Protein AF-A0A5N8Z645-F1 (afdb_monomer_lite)

pLDDT: mean 78.57, std 13.21, range [49.0, 94.81]

Foldseek 3Di:
DDDDDDDDDDDDDDDDPDPDDDPDDPPPPPDPQQDAPCVVVVPPADALVPLVVLVVQADLQRHGHDCVVRSHDPVVSVRSVVSSVVNVVVVVGDPGNVVCVVVVPDD

Sequence (107 aa):
MTTSFSPRPPSTQGNTGGRGPVRRGRRHFPQRRRVCSLCVDKVKTVDYKNIPLLRRYISERAKIDSRRRRGTCAKHQRMVSSAIKRARHLALLPFTGDHVRETGWRP

Radius of gyration: 25.15 Å; chains: 1; bounding box: 80×42×51 Å

Structure (mmCIF, N/CA/C/O backbone):
data_AF-A0A5N8Z645-F1
#
_entry.id   AF-A0A5N8Z645-F1
#
loop_
_atom_site.group_PDB
_atom_site.id
_atom_site.type_symbol
_atom_site.label_atom_id
_atom_site.label_alt_id
_atom_site.label_comp_id
_atom_site.label_asym_id
_atom_site.label_entity_id
_atom_site.label_seq_id
_atom_site.pdbx_PDB_ins_code
_atom_site.Cartn_x
_atom_site.Cartn_y
_atom_site.Cartn_z
_atom_site.occupancy
_atom_site.B_iso_or_equiv
_atom_site.auth_seq_id
_atom_site.auth_comp_id
_atom_site.auth_asym_id
_atom_site.auth_atom_id
_atom_site.pdbx_PDB_model_num
ATOM 1 N N . MET A 1 1 ? 61.816 4.559 21.666 1.00 49.03 1 MET A N 1
ATOM 2 C CA . MET A 1 1 ? 60.961 5.691 21.252 1.00 49.03 1 MET A CA 1
ATOM 3 C C . MET A 1 1 ? 59.539 5.367 21.683 1.00 49.03 1 MET A C 1
ATOM 5 O O . MET A 1 1 ? 58.863 4.583 21.034 1.00 49.03 1 MET A O 1
ATOM 9 N N . THR A 1 2 ? 59.166 5.827 22.873 1.00 55.78 2 THR A N 1
ATOM 10 C CA . THR A 1 2 ? 57.918 5.507 23.575 1.00 55.78 2 THR A CA 1
ATOM 11 C C . THR A 1 2 ? 56.782 6.363 23.021 1.00 55.78 2 THR A C 1
ATOM 13 O O . THR A 1 2 ? 56.780 7.581 23.171 1.00 55.78 2 THR A O 1
ATOM 16 N N . THR A 1 3 ? 55.823 5.740 22.340 1.00 63.31 3 THR A N 1
ATOM 17 C CA . THR A 1 3 ? 54.630 6.424 21.832 1.00 63.31 3 THR A CA 1
ATOM 18 C C . THR A 1 3 ? 53.706 6.767 22.997 1.00 63.31 3 THR A C 1
ATOM 20 O O . THR A 1 3 ? 53.099 5.886 23.607 1.00 63.31 3 THR A O 1
ATOM 23 N N . SER A 1 4 ? 53.630 8.053 23.319 1.00 62.72 4 SER A N 1
ATOM 24 C CA . SER A 1 4 ? 52.727 8.649 24.297 1.00 62.72 4 SER A CA 1
ATOM 25 C C . SER A 1 4 ? 51.268 8.486 23.857 1.00 62.72 4 SER A C 1
ATOM 27 O O . SER A 1 4 ? 50.798 9.130 22.923 1.00 62.72 4 SER A O 1
ATOM 29 N N . PHE A 1 5 ? 50.534 7.610 24.540 1.00 63.44 5 PHE A N 1
ATOM 30 C CA . PHE A 1 5 ? 49.098 7.426 24.344 1.00 63.44 5 PHE A CA 1
ATOM 31 C C . PHE A 1 5 ? 48.344 8.369 25.294 1.00 63.44 5 PHE A C 1
ATOM 33 O O . PHE A 1 5 ? 48.165 8.068 26.473 1.00 63.44 5 PHE A O 1
ATOM 40 N N . SER A 1 6 ? 47.953 9.550 24.812 1.00 65.94 6 SER A N 1
ATOM 41 C CA . SER A 1 6 ? 47.137 10.493 25.589 1.00 65.94 6 SER A CA 1
ATOM 42 C C . SER A 1 6 ? 45.668 10.040 25.627 1.00 65.94 6 SER A C 1
ATOM 44 O O . SER A 1 6 ? 45.083 9.804 24.567 1.00 65.94 6 SER A O 1
ATOM 46 N N . PRO A 1 7 ? 45.027 9.939 26.806 1.00 71.25 7 PRO A N 1
ATOM 47 C CA . PRO A 1 7 ? 43.620 9.569 26.893 1.00 71.25 7 PRO A CA 1
ATOM 48 C C . PRO A 1 7 ? 42.710 10.730 26.458 1.00 71.25 7 PRO A C 1
ATOM 50 O O . PRO A 1 7 ? 42.957 11.896 26.766 1.00 71.25 7 PRO A O 1
ATOM 53 N N . ARG A 1 8 ? 41.628 10.403 25.739 1.00 68.00 8 ARG A N 1
ATOM 54 C CA . ARG A 1 8 ? 40.562 11.350 25.374 1.00 68.00 8 ARG A CA 1
ATOM 55 C C . ARG A 1 8 ? 39.731 11.732 26.612 1.00 68.00 8 ARG A C 1
ATOM 57 O O . ARG A 1 8 ? 39.373 10.836 27.376 1.00 68.00 8 ARG A O 1
ATOM 64 N N . PRO A 1 9 ? 39.360 13.013 26.790 1.00 68.38 9 PRO A N 1
ATOM 65 C CA . PRO A 1 9 ? 38.476 13.425 27.876 1.00 68.38 9 PRO A CA 1
ATOM 66 C C . PRO A 1 9 ? 37.025 12.955 27.641 1.00 68.38 9 PRO A C 1
ATOM 68 O O . PRO A 1 9 ? 36.601 12.813 26.487 1.00 68.38 9 PRO A O 1
ATOM 71 N N . PRO A 1 10 ? 36.242 12.729 28.713 1.00 68.31 10 PRO A N 1
ATOM 72 C CA . PRO A 1 10 ? 34.838 12.353 28.606 1.00 68.31 10 PRO A CA 1
ATOM 73 C C . PRO A 1 10 ? 33.991 13.511 28.061 1.00 68.31 10 PRO A C 1
ATOM 75 O O . PRO A 1 10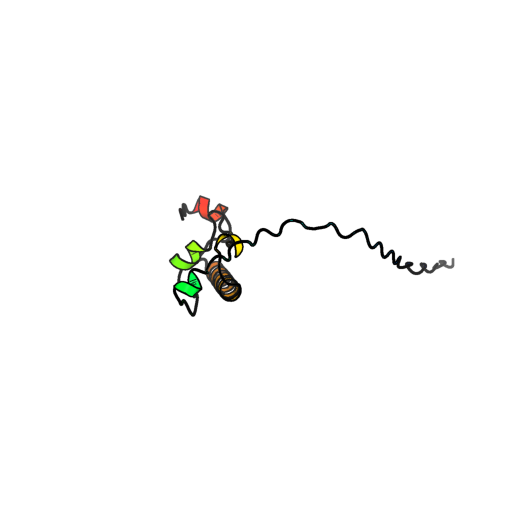 ? 34.159 14.669 28.438 1.00 68.31 10 PRO A O 1
ATOM 78 N N . SER A 1 11 ? 33.052 13.186 27.172 1.00 65.25 11 SER A N 1
ATOM 79 C CA . SER A 1 11 ? 32.096 14.131 26.597 1.00 65.25 11 SER A CA 1
ATOM 80 C C . SER A 1 11 ? 31.109 14.625 27.658 1.00 65.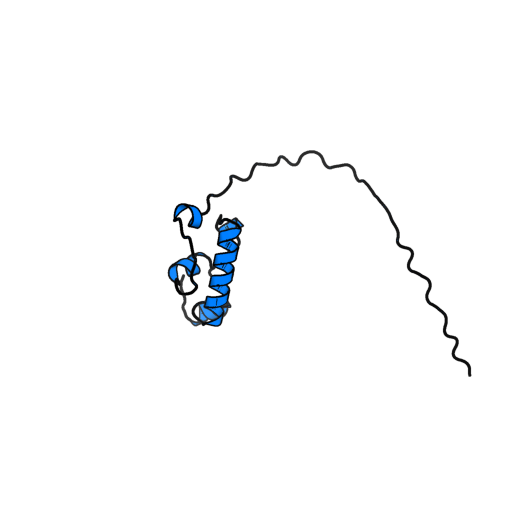25 11 SER A C 1
ATOM 82 O O . SER A 1 11 ? 30.243 13.868 28.108 1.00 65.25 11 SER A O 1
ATOM 84 N N . THR A 1 12 ? 31.214 15.897 28.032 1.00 63.69 12 THR A N 1
ATOM 85 C CA . THR A 1 12 ? 30.264 16.600 28.898 1.00 63.69 12 THR A CA 1
ATOM 86 C C . THR A 1 12 ? 28.885 16.630 28.235 1.00 63.69 12 THR A C 1
ATOM 88 O O . THR A 1 12 ? 28.676 17.309 27.230 1.00 63.69 12 THR A O 1
ATOM 91 N N . GLN A 1 13 ? 27.931 15.873 28.776 1.00 61.81 13 GLN A N 1
ATOM 92 C CA . GLN A 1 13 ? 26.537 15.911 28.335 1.00 61.81 13 GLN A CA 1
ATOM 93 C C . GLN A 1 13 ? 25.888 17.204 28.848 1.00 61.81 13 GLN A C 1
ATOM 95 O O . GLN A 1 13 ? 25.596 17.342 30.034 1.00 61.81 13 GLN A O 1
ATOM 100 N N . GLY A 1 14 ? 25.686 18.170 27.952 1.00 49.00 14 GLY A N 1
ATOM 101 C CA . GLY A 1 14 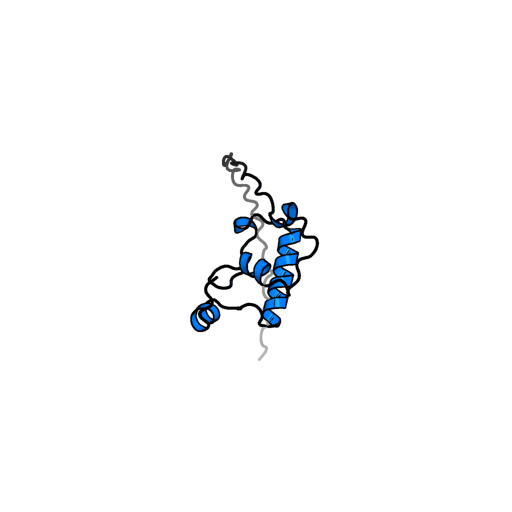? 24.971 19.409 28.245 1.00 49.00 14 GLY A CA 1
ATOM 102 C C . GLY A 1 14 ? 23.462 19.178 28.321 1.00 49.00 14 GLY A C 1
ATOM 103 O O . GLY A 1 14 ? 22.798 19.025 27.298 1.00 49.00 14 GLY A O 1
ATOM 104 N N . ASN A 1 15 ? 22.917 19.180 29.537 1.00 62.34 15 ASN A N 1
ATOM 105 C CA . ASN A 1 15 ? 21.490 19.340 29.803 1.00 62.34 15 ASN A CA 1
ATOM 106 C C . ASN A 1 15 ? 21.140 20.834 29.747 1.00 62.34 15 ASN A C 1
ATOM 108 O O . ASN A 1 15 ? 21.422 21.574 30.687 1.00 62.34 15 ASN A O 1
ATOM 112 N N . THR A 1 16 ? 20.500 21.274 28.665 1.00 55.97 16 THR A N 1
ATOM 113 C CA . THR A 1 16 ? 19.813 22.569 28.615 1.00 55.97 16 THR A CA 1
ATOM 114 C C . THR A 1 16 ? 18.325 22.345 28.380 1.00 55.97 16 THR A C 1
ATOM 116 O O . THR A 1 16 ? 17.796 22.397 27.270 1.00 55.97 16 THR A O 1
ATOM 119 N N . GLY A 1 17 ? 17.625 22.090 29.485 1.00 52.34 17 GLY A N 1
ATOM 120 C CA . GLY A 1 17 ? 16.175 22.194 29.579 1.00 52.34 17 GLY A CA 1
ATOM 121 C C . GLY A 1 17 ? 15.701 23.629 29.332 1.00 52.34 17 GLY A C 1
ATOM 122 O O . GLY A 1 17 ? 15.448 24.378 30.268 1.00 52.34 17 GLY A O 1
ATOM 123 N N . GLY A 1 18 ? 15.537 24.004 28.065 1.00 49.06 18 GLY A N 1
ATOM 124 C CA . GLY A 1 18 ? 14.837 25.219 27.656 1.00 49.06 18 GLY A CA 1
ATOM 125 C C . GLY A 1 18 ? 13.341 24.952 27.496 1.00 49.06 18 GLY A C 1
ATOM 126 O O . GLY A 1 18 ? 12.888 24.555 26.422 1.00 49.06 18 GLY A O 1
ATOM 127 N N . ARG A 1 19 ? 12.547 25.178 28.549 1.00 50.62 19 ARG A N 1
ATOM 128 C CA . ARG A 1 19 ? 11.077 25.234 28.445 1.00 50.62 19 ARG A CA 1
ATOM 129 C C . ARG A 1 19 ? 10.677 26.549 27.770 1.00 50.62 19 ARG A C 1
ATOM 131 O O . ARG A 1 19 ? 10.371 27.530 28.439 1.00 50.62 19 ARG A O 1
ATOM 138 N N . GLY A 1 20 ? 10.708 26.575 26.438 1.00 55.56 20 GLY A N 1
ATOM 139 C CA . GLY A 1 20 ? 10.132 27.672 25.657 1.00 55.56 20 GLY A CA 1
ATOM 140 C C . GLY A 1 20 ? 8.618 27.803 25.905 1.00 55.56 20 GLY A C 1
ATOM 141 O O . GLY A 1 20 ? 7.960 26.803 26.210 1.00 55.56 20 GLY A O 1
ATOM 142 N N . PRO A 1 21 ? 8.036 29.012 25.788 1.00 59.16 21 PRO A N 1
ATOM 143 C CA . PRO A 1 21 ? 6.628 29.241 26.089 1.00 59.16 21 PRO A CA 1
ATOM 144 C C . PRO A 1 21 ? 5.732 28.422 25.154 1.00 59.16 21 PRO A C 1
ATOM 146 O O . PRO A 1 21 ? 5.853 28.460 23.927 1.00 59.16 21 PRO A O 1
ATOM 149 N N . VAL A 1 22 ? 4.815 27.668 25.763 1.00 62.56 22 VAL A N 1
ATOM 150 C CA . VAL A 1 22 ? 3.836 26.812 25.089 1.00 62.56 22 VAL A CA 1
ATOM 151 C C . VAL A 1 22 ? 2.984 27.678 24.161 1.00 62.56 22 VAL A C 1
ATOM 153 O O . VAL A 1 22 ? 2.151 28.467 24.610 1.00 62.56 22 VAL A O 1
ATOM 156 N N . ARG A 1 23 ? 3.203 27.550 22.847 1.00 63.28 23 ARG A N 1
ATOM 157 C CA . ARG A 1 23 ? 2.410 28.245 21.828 1.00 63.28 23 ARG A CA 1
ATOM 158 C C . ARG A 1 23 ? 0.937 27.862 21.981 1.00 63.28 23 ARG A C 1
ATOM 160 O O . ARG A 1 23 ? 0.537 26.734 21.697 1.00 63.28 23 ARG A O 1
ATOM 167 N N . ARG A 1 24 ? 0.144 28.831 22.442 1.00 59.09 24 ARG A N 1
ATOM 168 C CA . ARG A 1 24 ? -1.305 28.736 22.622 1.00 59.09 24 ARG A CA 1
ATOM 169 C C . ARG A 1 24 ? -1.988 28.380 21.299 1.00 59.09 24 ARG A C 1
ATOM 171 O O . ARG A 1 24 ? -1.852 29.085 20.306 1.00 59.09 24 ARG A O 1
ATOM 178 N N . GLY A 1 25 ? -2.752 27.290 21.334 1.00 63.16 25 GLY A N 1
ATOM 179 C CA . GLY A 1 25 ? -4.011 27.145 20.606 1.00 63.16 25 GLY A CA 1
ATOM 180 C C . GLY A 1 25 ? -3.958 27.271 19.087 1.00 63.16 25 GLY A C 1
ATOM 181 O O . GLY A 1 25 ? -4.624 28.130 18.515 1.00 63.16 25 GLY A O 1
ATOM 182 N N . ARG A 1 26 ? -3.289 26.343 18.397 1.00 66.94 26 ARG A N 1
ATOM 183 C CA . ARG A 1 26 ? -3.664 26.077 17.002 1.00 66.94 26 ARG A CA 1
ATOM 184 C C . ARG A 1 26 ? -5.061 25.454 17.045 1.00 66.94 26 ARG A C 1
ATOM 186 O O . ARG A 1 26 ? -5.184 24.339 17.544 1.00 66.94 26 ARG A O 1
ATOM 193 N N . ARG A 1 27 ? -6.098 26.183 16.596 1.00 64.44 27 ARG A N 1
ATOM 194 C CA . ARG A 1 27 ? -7.482 25.680 16.467 1.00 64.44 27 ARG A CA 1
ATOM 195 C C . ARG A 1 27 ? -7.423 24.280 15.859 1.00 64.44 27 ARG A C 1
ATOM 197 O O . ARG A 1 27 ? -7.134 24.128 14.672 1.00 64.44 27 ARG A O 1
ATOM 204 N N . HIS A 1 28 ? -7.625 23.263 16.692 1.00 68.38 28 HIS A N 1
ATOM 205 C CA . HIS A 1 28 ? -7.655 21.882 16.249 1.00 68.38 28 HIS A CA 1
ATOM 206 C C . HIS A 1 28 ? -8.987 21.712 15.535 1.00 68.38 28 HIS A C 1
ATOM 208 O O . HIS A 1 28 ? -9.981 21.364 16.161 1.00 68.38 28 HIS A O 1
ATOM 214 N N . PHE A 1 29 ? -9.033 22.044 14.243 1.00 70.38 29 PHE A N 1
ATOM 215 C CA . PHE A 1 29 ? -10.165 21.667 13.411 1.00 70.38 29 PHE A CA 1
ATOM 216 C C . PHE A 1 29 ? -10.259 20.144 13.492 1.00 70.38 29 PHE A C 1
ATOM 218 O O . PHE A 1 29 ? -9.329 19.469 13.032 1.00 70.38 29 PHE A O 1
ATOM 225 N N . PRO A 1 30 ? -11.313 19.587 14.115 1.00 65.31 30 PRO A N 1
ATOM 226 C CA . PRO A 1 30 ? -11.437 18.150 14.231 1.00 65.31 30 PRO A CA 1
ATOM 227 C C . PRO A 1 30 ? -11.545 17.597 12.813 1.00 65.31 30 PRO A C 1
ATOM 229 O O . PRO A 1 30 ? -12.528 17.818 12.105 1.00 65.31 30 PRO A O 1
ATOM 232 N N . GLN A 1 31 ? -10.492 16.912 12.370 1.00 68.50 31 GLN A N 1
ATOM 233 C CA . GLN A 1 31 ? -10.512 16.191 11.106 1.00 68.50 31 GLN A CA 1
ATOM 234 C C . GLN A 1 31 ? -11.665 15.192 11.181 1.00 68.50 31 GLN A C 1
ATOM 236 O O . GLN A 1 31 ? -11.643 14.274 12.008 1.00 68.50 31 GLN A O 1
ATOM 241 N N . ARG A 1 32 ? -12.687 15.394 10.339 1.00 67.88 32 ARG A N 1
ATOM 242 C CA . ARG A 1 32 ? -13.817 14.468 10.223 1.00 67.88 32 ARG A CA 1
ATOM 243 C C . ARG A 1 32 ? -13.261 13.059 10.039 1.00 67.88 32 ARG A C 1
ATOM 245 O O . ARG A 1 32 ? -12.477 12.799 9.123 1.00 67.88 32 ARG A O 1
ATOM 252 N N . ARG A 1 33 ? -13.642 12.152 10.941 1.00 68.38 33 ARG A N 1
ATOM 253 C CA . ARG A 1 33 ? -13.213 10.754 10.894 1.00 68.38 33 ARG A CA 1
ATOM 254 C C . ARG A 1 33 ? -13.772 10.142 9.612 1.00 68.38 33 ARG A C 1
ATOM 256 O O . ARG A 1 33 ? -14.983 10.019 9.470 1.00 68.38 33 ARG A O 1
ATOM 263 N N .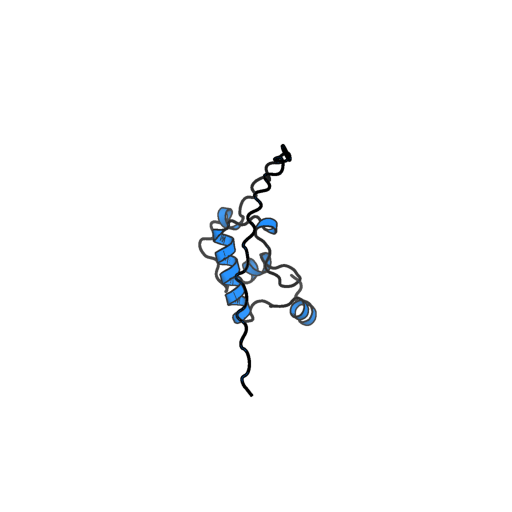 ARG A 1 34 ? -12.899 9.792 8.664 1.00 74.38 34 ARG A N 1
ATOM 264 C CA . ARG A 1 34 ? -13.318 9.042 7.475 1.00 74.38 34 ARG A CA 1
ATOM 265 C C . ARG A 1 34 ? -13.680 7.619 7.894 1.00 74.38 34 ARG A C 1
ATOM 267 O O . ARG A 1 34 ? -12.940 6.993 8.654 1.00 74.38 34 ARG A O 1
ATOM 274 N N . VAL A 1 35 ? -14.821 7.139 7.413 1.00 81.06 35 VAL A N 1
ATOM 275 C CA . VAL A 1 35 ? -15.277 5.764 7.629 1.00 81.06 35 VAL A CA 1
ATOM 276 C C . VAL A 1 35 ? -14.462 4.836 6.724 1.00 81.06 35 VAL A C 1
ATOM 278 O O . VAL A 1 35 ? -14.229 5.143 5.557 1.00 81.06 35 VAL A O 1
ATOM 281 N N . CYS A 1 36 ? -14.000 3.709 7.263 1.00 86.00 36 CYS A N 1
ATOM 282 C CA . CYS A 1 36 ? -13.235 2.726 6.500 1.00 86.00 36 CYS A CA 1
ATOM 283 C C . CYS A 1 36 ? -14.158 1.923 5.580 1.00 86.00 36 CYS A C 1
ATOM 285 O O . CYS A 1 36 ? -14.969 1.150 6.085 1.00 86.00 36 CYS A O 1
ATOM 287 N N . SER A 1 37 ? -13.958 2.007 4.262 1.00 81.69 37 SER A N 1
ATOM 288 C CA . SER A 1 37 ? -14.725 1.231 3.270 1.00 81.69 37 SER A CA 1
ATOM 289 C C . SER A 1 37 ? -14.702 -0.274 3.570 1.00 81.69 37 SER A C 1
ATOM 291 O O . SER A 1 37 ? -15.748 -0.888 3.692 1.00 81.69 37 SER A O 1
ATOM 293 N N . LEU A 1 38 ? -13.531 -0.839 3.895 1.00 83.94 38 LEU A N 1
ATOM 294 C CA . LEU A 1 38 ? -13.398 -2.267 4.243 1.00 83.94 38 LEU A CA 1
ATOM 295 C C . LEU A 1 38 ? -14.175 -2.680 5.506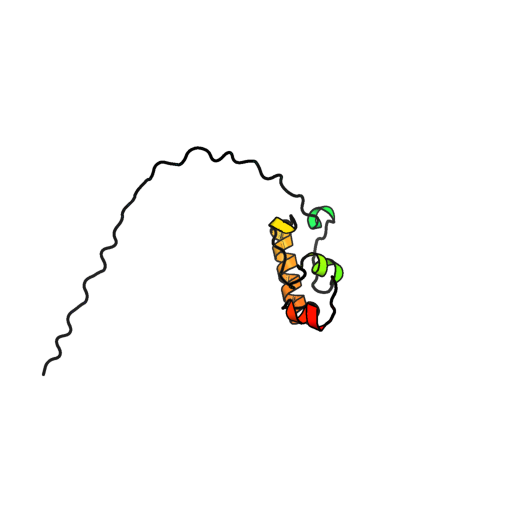 1.00 83.94 38 LEU A C 1
ATOM 297 O O . LEU A 1 38 ? -14.533 -3.844 5.650 1.00 83.94 38 LEU A O 1
ATOM 301 N N . CYS A 1 39 ? -14.412 -1.747 6.437 1.00 83.44 39 CYS A N 1
ATOM 302 C CA . CYS A 1 39 ? -15.232 -2.033 7.616 1.00 83.44 39 CYS A CA 1
ATOM 303 C C . CYS A 1 39 ? -16.719 -2.065 7.252 1.00 83.44 39 CYS A C 1
ATOM 305 O O . CYS A 1 39 ? -17.447 -2.883 7.804 1.00 83.44 39 CYS A O 1
ATOM 307 N N . VAL A 1 40 ? -17.153 -1.180 6.348 1.00 83.62 40 VAL A N 1
ATOM 308 C CA . VAL A 1 40 ? -18.539 -1.118 5.857 1.00 83.62 40 VAL A CA 1
ATOM 309 C C . VAL A 1 40 ? -18.858 -2.371 5.050 1.00 83.62 40 VAL A C 1
ATOM 311 O O . VAL A 1 40 ? -19.863 -3.025 5.308 1.00 83.62 40 VAL A O 1
ATOM 314 N N . ASP A 1 41 ? -17.927 -2.775 4.188 1.00 81.44 41 ASP A N 1
ATOM 315 C CA . ASP A 1 41 ? -18.037 -3.971 3.351 1.00 81.44 41 ASP A CA 1
ATOM 316 C C . ASP A 1 41 ? -17.874 -5.283 4.154 1.00 81.44 41 ASP A C 1
ATOM 318 O O . ASP A 1 41 ? -17.946 -6.373 3.591 1.00 81.44 41 ASP A O 1
ATOM 322 N N . LYS A 1 42 ? -17.629 -5.201 5.475 1.00 77.44 42 LYS A N 1
ATOM 323 C CA . LYS A 1 42 ? -17.407 -6.334 6.400 1.00 77.44 42 LYS A CA 1
ATOM 324 C C . LYS A 1 42 ? -16.377 -7.355 5.894 1.00 77.44 42 LYS A C 1
ATOM 326 O O . LYS A 1 42 ? -16.466 -8.546 6.202 1.00 77.44 42 LYS A O 1
ATOM 331 N N . VAL A 1 43 ? -15.364 -6.897 5.161 1.00 77.38 43 VAL A N 1
ATOM 332 C CA . VAL A 1 43 ? -14.319 -7.769 4.617 1.00 77.38 43 VAL A CA 1
ATOM 333 C C . VAL A 1 43 ? -13.416 -8.231 5.760 1.00 77.38 43 VAL A C 1
ATOM 335 O O . VAL A 1 43 ? -12.571 -7.482 6.250 1.00 77.38 43 VAL A O 1
ATOM 338 N N . LYS A 1 44 ? -13.614 -9.476 6.208 1.00 68.81 44 LYS A N 1
ATOM 339 C CA . LYS A 1 44 ? -12.884 -10.061 7.345 1.00 68.81 44 LYS A CA 1
ATOM 340 C C . LYS A 1 44 ? -11.426 -10.377 7.012 1.00 68.81 44 LYS A C 1
ATOM 342 O O . LYS A 1 44 ? -10.578 -10.276 7.895 1.00 68.81 44 LYS A O 1
ATOM 347 N N . THR A 1 45 ? -11.127 -10.723 5.761 1.00 74.19 45 THR A N 1
ATOM 348 C CA . THR A 1 45 ? -9.790 -11.106 5.290 1.00 74.19 45 THR A CA 1
ATOM 349 C C . THR A 1 45 ? -9.526 -10.537 3.899 1.00 74.19 45 THR A C 1
ATOM 351 O O . THR A 1 45 ? -10.375 -10.593 3.016 1.00 74.19 45 THR A O 1
ATOM 354 N N . VAL A 1 46 ? -8.342 -9.944 3.712 1.00 83.88 46 VAL A N 1
ATOM 355 C CA . VAL A 1 46 ? -7.888 -9.422 2.415 1.00 83.88 46 VAL A CA 1
ATOM 356 C C . VAL A 1 46 ? -6.782 -10.329 1.901 1.00 83.88 46 VAL A C 1
ATOM 358 O O . VAL A 1 46 ? -5.653 -10.287 2.400 1.00 83.88 46 VAL A O 1
ATOM 361 N N . ASP A 1 47 ? -7.115 -11.140 0.905 1.00 89.44 47 ASP A N 1
ATOM 362 C CA . ASP A 1 47 ? -6.173 -12.051 0.268 1.00 89.44 47 ASP A CA 1
ATOM 363 C C . ASP A 1 47 ? -5.415 -11.397 -0.884 1.00 89.44 47 ASP A C 1
ATOM 365 O O . ASP A 1 47 ? -5.918 -10.513 -1.578 1.00 89.44 47 ASP A O 1
ATOM 369 N N . TYR A 1 48 ? -4.187 -11.872 -1.106 1.00 91.12 48 TYR A N 1
ATOM 370 C CA . TYR A 1 48 ? -3.311 -11.399 -2.183 1.00 91.12 48 TYR A CA 1
ATOM 371 C C . TYR A 1 48 ? -3.823 -11.784 -3.584 1.00 91.12 48 TYR A C 1
ATOM 373 O O . TYR A 1 48 ? -3.428 -11.169 -4.570 1.00 91.12 48 TYR A O 1
ATOM 381 N N . LYS A 1 49 ? -4.717 -12.780 -3.664 1.00 89.38 49 LYS A N 1
ATOM 382 C CA . LYS A 1 49 ? -5.344 -13.263 -4.905 1.00 89.38 49 LYS A CA 1
ATOM 383 C C . LYS A 1 49 ? -6.385 -12.284 -5.461 1.00 89.38 49 LYS A C 1
ATOM 385 O O . LYS A 1 49 ? -6.650 -12.280 -6.657 1.00 89.38 49 LYS A O 1
ATOM 390 N N . ASN A 1 50 ? -6.946 -11.417 -4.615 1.00 89.75 50 ASN A N 1
ATOM 391 C CA . ASN A 1 50 ? -7.992 -10.472 -5.002 1.00 89.75 50 ASN A CA 1
ATOM 392 C C . ASN A 1 50 ? -7.394 -9.203 -5.626 1.00 89.75 50 ASN A C 1
ATOM 394 O O . ASN A 1 50 ? -7.463 -8.106 -5.065 1.00 89.75 50 ASN A O 1
ATOM 398 N N . ILE A 1 51 ? -6.823 -9.353 -6.821 1.00 88.38 51 ILE A N 1
ATOM 399 C CA . ILE A 1 51 ? -6.205 -8.278 -7.607 1.00 88.38 51 ILE A CA 1
ATOM 400 C C . ILE A 1 51 ? -7.112 -7.039 -7.761 1.00 88.38 51 ILE A C 1
ATOM 402 O O . ILE A 1 51 ? -6.619 -5.942 -7.489 1.00 88.38 51 ILE A O 1
ATOM 406 N N . PRO A 1 52 ? -8.410 -7.132 -8.133 1.00 88.19 52 PRO A N 1
ATOM 407 C CA . PRO A 1 52 ? -9.235 -5.935 -8.340 1.00 88.19 52 PRO A CA 1
ATOM 408 C C . PRO A 1 52 ? -9.408 -5.104 -7.064 1.00 88.19 52 PRO A C 1
ATOM 410 O O . PRO A 1 52 ? -9.444 -3.876 -7.122 1.00 88.19 52 PRO A O 1
ATOM 413 N N . LEU A 1 53 ? -9.446 -5.750 -5.896 1.00 88.88 53 LEU A N 1
ATOM 414 C CA . LEU A 1 53 ? -9.516 -5.055 -4.615 1.00 88.88 53 LEU A CA 1
ATOM 415 C C . LEU A 1 53 ? -8.180 -4.382 -4.285 1.00 88.88 53 LEU A C 1
ATOM 417 O O . LEU A 1 53 ? -8.167 -3.226 -3.874 1.00 88.88 53 LEU A O 1
ATOM 421 N N . LEU A 1 54 ? -7.052 -5.063 -4.505 1.00 89.56 54 LEU A N 1
ATOM 422 C CA . LEU A 1 54 ? -5.716 -4.529 -4.211 1.00 89.56 54 LEU A CA 1
ATOM 423 C C . LEU A 1 54 ? -5.288 -3.413 -5.169 1.00 89.56 54 LEU A C 1
ATOM 425 O O . LEU A 1 54 ? -4.631 -2.468 -4.732 1.00 89.56 54 LEU A O 1
ATOM 429 N N . ARG A 1 55 ? -5.699 -3.470 -6.443 1.00 88.88 55 ARG A N 1
ATOM 430 C CA . ARG A 1 55 ? -5.492 -2.390 -7.426 1.00 88.88 55 ARG A CA 1
ATOM 431 C C . ARG A 1 55 ? -6.087 -1.076 -6.924 1.00 88.88 55 ARG A C 1
ATOM 433 O O . ARG A 1 55 ? -5.428 -0.043 -6.978 1.00 88.88 55 ARG A O 1
ATOM 440 N N . ARG A 1 56 ? -7.266 -1.131 -6.294 1.00 88.31 56 ARG A N 1
ATOM 441 C CA . ARG A 1 56 ? -7.885 0.016 -5.614 1.00 88.31 56 ARG A CA 1
ATOM 442 C C . ARG A 1 56 ? -7.143 0.467 -4.353 1.00 88.31 56 ARG A C 1
ATOM 444 O O . ARG A 1 56 ? -7.667 1.320 -3.669 1.00 88.31 56 ARG A O 1
ATOM 451 N N . TYR A 1 57 ? -5.991 -0.061 -3.963 1.00 90.00 57 TYR A N 1
ATOM 452 C CA . TYR A 1 57 ? -5.198 0.482 -2.842 1.00 90.00 57 TYR A CA 1
ATOM 453 C C . TYR A 1 57 ? -3.793 0.891 -3.277 1.00 90.00 57 TYR A C 1
ATOM 455 O O . TYR A 1 57 ? -2.927 1.182 -2.447 1.00 90.00 57 TYR A O 1
ATOM 463 N N . ILE A 1 58 ? -3.576 0.928 -4.587 1.00 90.75 58 ILE A N 1
ATOM 464 C CA . ILE A 1 58 ? -2.319 1.274 -5.216 1.00 90.75 58 ILE A CA 1
ATOM 465 C C . ILE A 1 58 ? -2.555 2.534 -6.049 1.00 90.75 58 ILE A C 1
ATOM 467 O O . ILE A 1 58 ? -3.613 2.744 -6.639 1.00 90.75 58 ILE A O 1
ATOM 471 N N . SER A 1 59 ? -1.572 3.420 -6.023 1.00 88.75 59 SER A N 1
ATOM 472 C CA . SER A 1 59 ? -1.530 4.603 -6.878 1.00 88.75 59 SER A CA 1
ATOM 473 C C . SER A 1 59 ? -1.027 4.244 -8.275 1.00 88.75 59 SER A C 1
ATOM 475 O O . SER A 1 59 ? -0.362 3.230 -8.453 1.00 88.75 59 SER A O 1
ATOM 477 N N . GLU A 1 60 ? -1.254 5.121 -9.249 1.00 84.81 60 GLU A N 1
ATOM 478 C CA . GLU A 1 60 ? -0.757 4.973 -10.626 1.00 84.81 60 GLU A CA 1
ATOM 479 C C . GLU A 1 60 ? 0.753 4.681 -10.702 1.00 84.81 60 GLU A C 1
ATOM 481 O O . GLU A 1 60 ? 1.206 3.876 -11.502 1.00 84.81 60 GLU A O 1
ATOM 486 N N . ARG A 1 61 ? 1.545 5.243 -9.780 1.00 85.56 61 ARG A N 1
ATOM 487 C CA . ARG A 1 61 ? 2.996 4.994 -9.684 1.00 85.56 61 ARG A CA 1
ATOM 488 C C . ARG A 1 61 ? 3.360 3.674 -8.995 1.00 85.56 61 ARG A C 1
ATOM 490 O O . ARG A 1 61 ? 4.453 3.560 -8.445 1.00 85.56 61 ARG A O 1
ATOM 497 N N . ALA A 1 62 ? 2.426 2.735 -8.912 1.00 88.44 62 ALA A N 1
ATOM 498 C CA . ALA A 1 62 ? 2.558 1.487 -8.173 1.00 88.44 62 ALA A CA 1
ATOM 499 C C . ALA A 1 62 ? 2.957 1.663 -6.689 1.00 88.44 62 ALA A C 1
ATOM 501 O O . ALA A 1 62 ? 3.485 0.744 -6.069 1.00 88.44 62 ALA A O 1
ATOM 502 N N . LYS A 1 63 ? 2.704 2.820 -6.054 1.00 90.38 63 LYS A N 1
ATOM 503 C CA . LYS A 1 63 ? 2.944 3.015 -4.606 1.00 90.38 63 LYS A CA 1
ATOM 504 C C . LYS A 1 63 ? 1.706 2.629 -3.800 1.00 90.38 63 LYS A C 1
ATOM 506 O O . LYS A 1 63 ? 0.592 2.907 -4.238 1.00 90.38 63 LYS A O 1
ATOM 511 N N . ILE A 1 64 ? 1.900 2.033 -2.620 1.00 92.75 64 ILE A N 1
ATOM 512 C CA . ILE A 1 64 ? 0.805 1.704 -1.693 1.00 92.75 64 ILE A CA 1
ATOM 513 C C . ILE A 1 64 ? 0.199 3.005 -1.167 1.00 92.75 64 ILE A C 1
ATOM 515 O O . ILE A 1 64 ? 0.915 3.849 -0.620 1.00 92.75 64 ILE A O 1
ATOM 519 N N . ASP A 1 65 ? -1.115 3.162 -1.307 1.00 91.31 65 ASP A N 1
ATOM 520 C CA . ASP A 1 65 ? -1.803 4.343 -0.808 1.00 91.31 65 ASP A CA 1
ATOM 521 C C . ASP A 1 65 ? -1.776 4.403 0.718 1.00 91.31 65 ASP A C 1
ATOM 523 O O . ASP A 1 65 ? -2.007 3.418 1.428 1.00 91.31 65 ASP A O 1
ATOM 527 N N . SER A 1 66 ? -1.530 5.604 1.239 1.00 90.62 66 SER A N 1
ATOM 528 C CA . SER A 1 66 ? -1.539 5.829 2.676 1.00 90.62 66 SER A CA 1
ATOM 529 C C . SER A 1 66 ? -2.954 5.715 3.249 1.00 90.62 66 SER A C 1
ATOM 531 O O . SER A 1 66 ? -3.955 6.057 2.609 1.00 90.62 66 SER A O 1
ATOM 533 N N . ARG A 1 67 ? -3.026 5.339 4.531 1.00 89.19 67 ARG A N 1
ATOM 534 C CA . ARG A 1 67 ? -4.272 5.306 5.310 1.00 89.19 67 ARG A CA 1
ATOM 535 C C . ARG A 1 67 ? -5.064 6.616 5.208 1.00 89.19 67 ARG A C 1
ATOM 537 O O . ARG A 1 67 ? -6.286 6.590 5.159 1.00 89.19 67 ARG A O 1
ATOM 544 N N . ARG A 1 68 ? -4.379 7.766 5.180 1.00 85.88 68 ARG A N 1
ATOM 545 C CA . ARG A 1 68 ? -5.014 9.097 5.146 1.00 85.88 68 ARG A CA 1
ATOM 546 C C . ARG A 1 68 ? -5.720 9.366 3.820 1.00 85.88 68 ARG A C 1
ATOM 548 O O . ARG A 1 68 ? -6.788 9.965 3.824 1.00 85.88 68 ARG A O 1
ATOM 555 N N . ARG A 1 69 ? -5.142 8.895 2.710 1.00 87.62 69 ARG A N 1
ATOM 556 C CA . ARG A 1 69 ? -5.719 9.048 1.369 1.00 87.62 69 ARG A CA 1
ATOM 557 C C . ARG A 1 69 ? -6.966 8.178 1.199 1.00 87.62 69 ARG A C 1
ATOM 559 O O . ARG A 1 69 ? -7.967 8.651 0.679 1.00 87.62 69 ARG A O 1
ATOM 566 N N . ARG A 1 70 ? -6.911 6.927 1.672 1.00 86.56 70 ARG A N 1
ATOM 567 C CA . ARG A 1 70 ? -7.994 5.936 1.512 1.00 86.56 70 ARG A CA 1
ATOM 568 C C . ARG A 1 70 ? -9.029 5.925 2.638 1.00 86.56 70 ARG A C 1
ATOM 570 O O . ARG A 1 70 ? -10.102 5.371 2.452 1.00 86.56 70 ARG A O 1
ATOM 577 N N . GLY A 1 71 ? -8.727 6.499 3.802 1.00 85.88 71 GLY A N 1
ATOM 578 C CA . GLY A 1 71 ? -9.631 6.494 4.958 1.00 85.88 71 GLY A CA 1
ATOM 579 C C . GLY A 1 71 ? -9.778 5.132 5.651 1.00 85.88 71 GLY A C 1
ATOM 580 O O . GLY A 1 71 ? -10.745 4.918 6.373 1.00 85.88 71 GLY A O 1
ATOM 581 N N . THR A 1 72 ? -8.847 4.194 5.454 1.00 88.56 72 THR A N 1
ATOM 582 C CA . THR A 1 72 ? -8.923 2.838 6.028 1.00 88.56 72 THR A CA 1
ATOM 583 C C . THR A 1 72 ? -8.627 2.807 7.534 1.00 88.56 72 THR A C 1
ATOM 585 O O . THR A 1 72 ? -7.960 3.680 8.097 1.00 88.56 72 THR A O 1
ATOM 588 N N . CYS A 1 73 ? -9.100 1.774 8.235 1.00 89.62 73 CYS A N 1
ATOM 589 C CA . CYS A 1 73 ? -8.712 1.500 9.622 1.00 89.62 73 CYS A CA 1
ATOM 590 C C . CYS A 1 73 ? -7.266 0.990 9.703 1.00 89.62 73 CYS A C 1
ATOM 592 O O . CYS A 1 73 ? -6.769 0.363 8.771 1.00 89.62 73 CYS A O 1
ATOM 594 N N . ALA A 1 74 ? -6.590 1.202 10.838 1.00 89.50 74 ALA A N 1
ATOM 595 C CA . ALA A 1 74 ? -5.200 0.762 11.014 1.00 89.50 74 ALA A CA 1
ATOM 596 C C . ALA A 1 74 ? -5.036 -0.764 10.866 1.00 89.50 74 ALA A C 1
ATOM 598 O O . ALA A 1 74 ? -4.086 -1.212 10.228 1.00 89.50 74 ALA A O 1
ATOM 599 N N . LYS A 1 75 ? -5.986 -1.551 11.395 1.00 89.50 75 LYS A N 1
ATOM 600 C CA . LYS A 1 75 ? -6.014 -3.017 11.260 1.00 89.50 75 LYS A CA 1
ATOM 601 C C . LYS A 1 75 ? -6.082 -3.437 9.788 1.00 89.50 75 LYS A C 1
ATOM 603 O O . LYS A 1 75 ? -5.199 -4.141 9.310 1.00 89.50 75 LYS A O 1
ATOM 608 N N . HIS A 1 76 ? -7.062 -2.910 9.054 1.00 90.19 76 HIS A N 1
ATOM 609 C CA . HIS A 1 76 ? -7.232 -3.204 7.632 1.00 90.19 76 HIS A CA 1
ATOM 610 C C . HIS A 1 76 ? -6.054 -2.724 6.783 1.00 90.19 76 HIS A C 1
ATOM 612 O O . HIS A 1 76 ? -5.612 -3.452 5.904 1.00 90.19 76 HIS A O 1
ATOM 618 N N . GLN A 1 77 ? -5.466 -1.562 7.080 1.00 91.94 77 GLN A N 1
ATOM 619 C CA . GLN A 1 77 ? -4.289 -1.087 6.352 1.00 91.94 77 GLN A CA 1
ATOM 620 C C . GLN A 1 77 ? -3.093 -2.040 6.497 1.00 91.94 77 GLN A C 1
ATOM 622 O O . GLN A 1 77 ? -2.390 -2.271 5.515 1.00 91.94 77 GLN A O 1
ATOM 627 N N . ARG A 1 78 ? -2.856 -2.616 7.687 1.00 92.44 78 ARG A N 1
ATOM 628 C CA . ARG A 1 78 ? -1.790 -3.617 7.901 1.00 92.44 78 ARG A CA 1
ATOM 629 C C . ARG A 1 78 ? -2.052 -4.893 7.098 1.00 92.44 78 ARG A C 1
ATOM 631 O O . ARG A 1 78 ? -1.130 -5.418 6.474 1.00 92.44 78 ARG A O 1
ATOM 638 N N . MET A 1 79 ? -3.306 -5.346 7.066 1.00 91.50 79 MET A N 1
ATOM 639 C CA . MET A 1 79 ? -3.726 -6.516 6.286 1.00 91.50 79 MET A CA 1
ATOM 640 C C . MET A 1 79 ? -3.544 -6.284 4.784 1.00 91.50 79 MET A C 1
ATOM 642 O O . MET A 1 79 ? -2.864 -7.068 4.127 1.00 91.50 79 MET A O 1
ATOM 646 N N . VAL A 1 80 ? -4.051 -5.161 4.264 1.00 92.38 80 VAL A N 1
ATOM 647 C CA . VAL A 1 80 ? -3.897 -4.756 2.858 1.00 92.38 80 VAL A CA 1
ATOM 648 C C . VAL A 1 80 ? -2.421 -4.620 2.495 1.00 92.38 80 VAL A C 1
ATOM 650 O O . VAL A 1 80 ? -1.989 -5.168 1.490 1.00 92.38 80 VAL A O 1
ATOM 653 N N . SER A 1 81 ? -1.614 -3.962 3.331 1.00 93.56 81 SER A N 1
ATOM 654 C CA . SER A 1 81 ? -0.176 -3.804 3.069 1.00 93.56 81 SER A CA 1
ATOM 655 C C . SER A 1 81 ? 0.538 -5.155 2.976 1.00 93.56 81 SER A C 1
ATOM 657 O O . SER A 1 81 ? 1.384 -5.343 2.107 1.00 93.56 81 SER A O 1
ATOM 659 N N . SER A 1 82 ? 0.183 -6.106 3.842 1.00 94.25 82 SER A N 1
ATOM 660 C CA . SER A 1 82 ? 0.754 -7.459 3.830 1.00 94.25 82 SER A CA 1
ATOM 661 C C . SER A 1 82 ? 0.293 -8.261 2.610 1.00 94.25 82 SER A C 1
ATOM 663 O O . SER A 1 82 ? 1.082 -8.991 2.015 1.00 94.25 82 SER A O 1
ATOM 665 N N . ALA A 1 83 ? -0.968 -8.109 2.199 1.00 94.00 83 ALA A N 1
ATOM 666 C CA . ALA A 1 83 ? -1.495 -8.716 0.980 1.00 94.00 83 ALA A CA 1
ATOM 667 C C . ALA A 1 83 ? -0.827 -8.147 -0.283 1.00 94.00 83 ALA A C 1
ATOM 669 O O . ALA A 1 83 ? -0.390 -8.925 -1.124 1.00 94.00 83 ALA A O 1
ATOM 670 N N . ILE A 1 84 ? -0.658 -6.821 -0.381 1.00 93.56 84 ILE A N 1
ATOM 671 C CA . ILE A 1 84 ? 0.023 -6.172 -1.515 1.00 93.56 84 ILE A CA 1
ATOM 672 C C . ILE A 1 84 ? 1.481 -6.625 -1.600 1.00 93.56 84 ILE A C 1
ATOM 674 O O . ILE A 1 84 ? 1.949 -6.952 -2.685 1.00 93.56 84 ILE A O 1
ATOM 678 N N . LYS A 1 85 ? 2.204 -6.679 -0.475 1.00 94.06 85 LYS A N 1
ATOM 679 C CA . LYS A 1 85 ? 3.595 -7.158 -0.462 1.00 94.06 85 LYS A CA 1
ATOM 680 C C . LYS A 1 85 ? 3.699 -8.595 -0.982 1.00 94.06 85 LYS A C 1
ATOM 682 O O . LYS A 1 85 ? 4.493 -8.849 -1.879 1.00 94.06 85 LYS A O 1
ATOM 687 N N . ARG A 1 86 ? 2.839 -9.500 -0.499 1.00 94.81 86 ARG A N 1
ATOM 688 C CA . ARG A 1 86 ? 2.768 -10.886 -0.998 1.00 94.81 86 ARG A CA 1
ATOM 689 C C . ARG A 1 86 ? 2.435 -10.948 -2.491 1.00 94.81 86 ARG A C 1
ATOM 691 O O . ARG A 1 86 ? 3.111 -11.649 -3.229 1.00 94.81 86 ARG A O 1
ATOM 698 N N . ALA A 1 87 ? 1.448 -10.178 -2.946 1.00 94.06 87 ALA A N 1
ATOM 699 C CA . ALA A 1 87 ? 1.063 -10.124 -4.356 1.00 94.06 87 ALA A CA 1
ATOM 700 C C . ALA A 1 87 ? 2.203 -9.629 -5.263 1.00 94.06 87 ALA A C 1
ATOM 702 O O . ALA A 1 87 ? 2.373 -10.142 -6.364 1.00 94.06 87 ALA A O 1
ATOM 703 N N . ARG A 1 88 ? 3.009 -8.670 -4.793 1.00 92.94 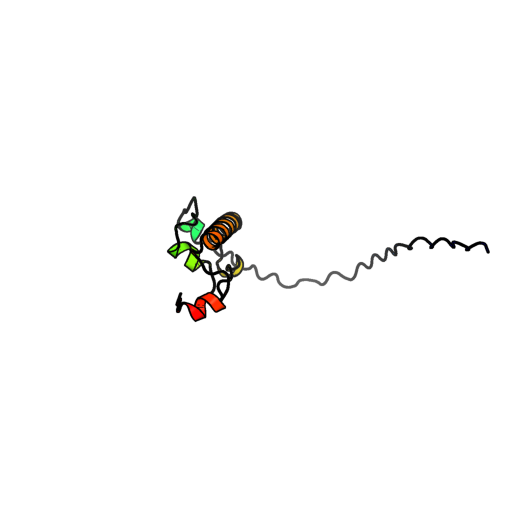88 ARG A N 1
ATOM 704 C CA . ARG A 1 88 ? 4.185 -8.184 -5.524 1.00 92.94 88 ARG A CA 1
ATOM 705 C C . ARG A 1 88 ? 5.278 -9.239 -5.642 1.00 92.94 88 ARG A C 1
ATOM 707 O O . ARG A 1 88 ? 5.847 -9.390 -6.712 1.00 92.94 88 ARG A O 1
ATOM 714 N N . HIS A 1 89 ? 5.534 -10.003 -4.580 1.00 94.06 89 HIS A N 1
ATOM 715 C CA . HIS A 1 89 ? 6.515 -11.096 -4.629 1.00 94.06 89 HIS A CA 1
ATOM 716 C C . HIS A 1 89 ? 6.118 -12.183 -5.643 1.00 94.06 89 HIS A C 1
ATOM 718 O O . HIS A 1 89 ? 6.982 -12.836 -6.207 1.00 94.06 89 HIS A O 1
ATOM 724 N N . LEU A 1 90 ? 4.815 -12.345 -5.892 1.00 92.62 90 LEU A N 1
ATOM 725 C CA . LEU A 1 90 ? 4.255 -13.275 -6.877 1.00 92.62 90 LEU A CA 1
ATOM 726 C C . LEU A 1 90 ? 4.052 -12.646 -8.268 1.00 92.62 90 LEU A C 1
ATOM 728 O O . LEU A 1 90 ? 3.353 -13.225 -9.092 1.00 92.62 90 LEU A O 1
ATOM 732 N N . ALA A 1 91 ? 4.585 -11.445 -8.512 1.00 89.31 91 ALA A N 1
ATOM 733 C CA . ALA A 1 91 ? 4.442 -10.695 -9.764 1.00 89.31 91 ALA A CA 1
ATOM 734 C C . ALA A 1 91 ? 2.987 -10.395 -10.206 1.00 89.31 91 ALA A C 1
ATOM 736 O O . ALA A 1 91 ? 2.752 -10.013 -11.348 1.00 89.31 91 ALA A O 1
ATOM 737 N N . LEU A 1 92 ? 1.999 -10.480 -9.303 1.00 89.19 92 LEU A N 1
ATOM 738 C CA . LEU A 1 92 ? 0.597 -10.127 -9.599 1.00 89.19 92 LEU A CA 1
ATOM 739 C C . LEU A 1 92 ? 0.367 -8.610 -9.670 1.00 89.19 92 LEU A C 1
ATOM 741 O O . LEU A 1 92 ? -0.641 -8.142 -10.203 1.00 89.19 92 LEU A O 1
ATOM 745 N N . LEU A 1 93 ? 1.263 -7.837 -9.053 1.00 88.88 93 LEU A N 1
ATOM 746 C CA . LEU A 1 93 ? 1.204 -6.383 -8.984 1.00 88.88 93 LEU A CA 1
ATOM 747 C C . LEU A 1 93 ? 2.594 -5.784 -9.225 1.00 88.88 93 LEU A C 1
ATOM 749 O O . LEU A 1 93 ? 3.574 -6.312 -8.695 1.00 88.88 93 LEU A O 1
ATOM 753 N N . PRO A 1 94 ? 2.682 -4.646 -9.933 1.00 90.12 94 PRO A N 1
ATOM 754 C CA . PRO A 1 94 ? 3.954 -3.995 -10.211 1.00 90.12 94 PRO A CA 1
ATOM 755 C C . PRO A 1 94 ? 4.584 -3.390 -8.945 1.00 90.12 94 PRO A C 1
ATOM 757 O O . PRO A 1 94 ? 3.893 -2.947 -8.014 1.00 90.12 94 PRO A O 1
ATOM 760 N N . PHE A 1 95 ? 5.919 -3.359 -8.920 1.00 88.56 95 PHE A N 1
ATOM 761 C CA . PHE A 1 95 ? 6.710 -2.703 -7.872 1.00 88.56 95 PHE A CA 1
ATOM 762 C C . PHE A 1 95 ? 6.975 -1.225 -8.170 1.00 88.56 95 PHE A C 1
ATOM 764 O O . PHE A 1 95 ? 6.971 -0.410 -7.244 1.00 88.56 95 PHE A O 1
ATOM 771 N N . THR A 1 96 ? 7.195 -0.887 -9.441 1.00 86.88 96 THR A N 1
ATOM 772 C CA . THR A 1 96 ? 7.578 0.451 -9.901 1.00 86.88 96 THR A CA 1
ATOM 773 C C . THR A 1 96 ? 6.543 1.004 -10.876 1.00 86.88 96 THR A C 1
ATOM 775 O O . THR A 1 96 ? 5.824 0.260 -11.541 1.00 86.88 96 THR A O 1
ATOM 778 N N . GLY A 1 97 ? 6.448 2.333 -10.939 1.00 81.94 97 GLY A N 1
ATOM 779 C CA . GLY A 1 97 ? 5.617 3.010 -11.936 1.00 81.94 97 GLY A CA 1
ATOM 780 C C . GLY A 1 97 ? 6.168 2.872 -13.356 1.00 81.94 97 GLY A C 1
ATOM 781 O O . GLY A 1 97 ? 5.421 3.051 -14.308 1.00 81.94 97 GLY A O 1
ATOM 782 N N . ASP A 1 98 ? 7.444 2.525 -13.505 1.00 83.25 98 ASP A N 1
ATOM 783 C CA . ASP A 1 98 ? 8.069 2.328 -14.813 1.00 83.25 98 ASP A CA 1
ATOM 784 C C . ASP A 1 98 ? 7.557 1.040 -15.461 1.00 83.25 98 ASP A C 1
ATOM 786 O O . ASP A 1 98 ? 7.084 1.087 -16.593 1.00 83.25 98 ASP A O 1
ATOM 790 N N . HIS A 1 99 ? 7.415 -0.041 -14.681 1.00 80.75 99 HIS A N 1
ATOM 791 C CA . HIS A 1 99 ? 6.724 -1.250 -15.140 1.00 80.75 99 HIS A CA 1
ATOM 792 C C . HIS A 1 99 ? 5.279 -0.983 -15.580 1.00 80.75 99 HIS A C 1
ATOM 794 O O . HIS A 1 99 ? 4.790 -1.615 -16.510 1.00 80.75 99 HIS A O 1
ATOM 800 N N . VAL A 1 100 ? 4.578 -0.046 -14.932 1.00 78.81 100 VAL A N 1
ATOM 801 C CA . VAL A 1 100 ? 3.198 0.322 -15.303 1.00 78.81 100 VAL A CA 1
ATOM 802 C C . VAL A 1 100 ? 3.163 1.012 -16.671 1.00 78.81 100 VAL A C 1
ATOM 804 O O . VAL A 1 100 ? 2.261 0.750 -17.464 1.00 78.81 100 VAL A O 1
ATOM 807 N N . ARG A 1 101 ? 4.151 1.868 -16.961 1.00 78.62 101 ARG A N 1
ATOM 808 C CA . ARG A 1 101 ? 4.273 2.576 -18.246 1.00 78.62 101 ARG A CA 1
ATOM 809 C C . ARG A 1 101 ? 4.667 1.640 -19.381 1.00 78.62 101 ARG A C 1
ATOM 811 O O . ARG A 1 101 ? 4.108 1.754 -20.464 1.00 78.62 101 ARG A O 1
ATOM 818 N N . GLU A 1 102 ? 5.587 0.719 -19.116 1.00 79.38 102 GLU A N 1
ATOM 819 C CA . GLU A 1 102 ? 6.068 -0.264 -20.094 1.00 79.38 102 GLU A CA 1
ATOM 820 C C . GLU A 1 102 ? 4.985 -1.277 -20.473 1.00 79.38 102 GLU A C 1
ATOM 822 O O . GLU A 1 102 ? 4.808 -1.591 -21.644 1.00 79.38 102 GLU A O 1
ATOM 827 N N . THR A 1 103 ? 4.223 -1.769 -19.492 1.00 75.50 103 THR A N 1
ATOM 828 C CA . THR A 1 103 ? 3.220 -2.828 -19.714 1.00 75.50 103 THR A CA 1
ATOM 829 C C . THR A 1 103 ? 1.854 -2.308 -20.169 1.00 75.50 103 THR A C 1
ATOM 831 O O . THR A 1 103 ? 0.919 -3.093 -20.316 1.00 75.50 103 THR A O 1
ATOM 834 N N . GLY A 1 104 ? 1.700 -0.994 -20.377 1.00 71.31 104 GLY A N 1
ATOM 835 C CA . GLY A 1 104 ? 0.417 -0.395 -20.764 1.00 71.31 104 GLY A CA 1
ATOM 836 C C . GLY A 1 104 ? -0.678 -0.555 -19.701 1.00 71.31 104 GLY A C 1
ATOM 837 O O . GLY A 1 104 ? -1.870 -0.516 -20.011 1.00 71.31 104 GLY A O 1
ATOM 838 N N . TRP A 1 105 ? -0.290 -0.746 -18.438 1.00 67.25 105 TRP A N 1
ATOM 839 C CA . TRP A 1 105 ? -1.197 -1.039 -17.334 1.00 67.25 105 TRP A CA 1
ATOM 840 C C . TRP A 1 105 ? -1.966 0.223 -16.920 1.00 67.25 105 TRP A C 1
ATOM 842 O O . TRP A 1 105 ? -1.570 0.959 -16.016 1.00 67.25 105 TRP A O 1
ATOM 852 N N . ARG A 1 106 ? -3.085 0.499 -17.597 1.00 59.19 106 ARG A N 1
ATOM 853 C CA . ARG A 1 106 ? -4.014 1.575 -17.224 1.00 59.19 106 ARG A CA 1
ATOM 854 C C . ARG A 1 106 ? -4.916 1.115 -16.057 1.00 59.19 106 ARG A C 1
ATOM 856 O O . ARG A 1 106 ? -5.525 0.051 -16.175 1.00 59.19 106 ARG A O 1
ATOM 863 N N . PRO A 1 107 ? -4.940 1.844 -14.922 1.00 57.81 107 PRO A N 1
ATOM 864 C CA . PRO A 1 107 ? -5.620 1.434 -13.688 1.00 57.81 107 PRO A CA 1
ATOM 865 C C . PRO A 1 107 ? -7.149 1.488 -13.749 1.00 57.81 107 PRO A C 1
ATOM 867 O O . PRO A 1 107 ? -7.691 2.343 -14.483 1.00 57.81 107 PRO A O 1
#

Secondary structure (DSSP, 8-state):
-----PPPPP-----------------------PPPHHHHTT-----TT-HHHHHTTB-TTSPBPPHHHHT--HHHHHHHHHHHHHHHHTTSS-SSHHHHHHTT---